Protein AF-A0A0S3U3G1-F1 (afdb_monomer_lite)

Radius of gyration: 19.6 Å; chains: 1; bounding box: 60×41×37 Å

Secondary structure (DSSP, 8-state):
-------PPPPP---------SSSHHHHHHHHHH----------------TT-EEEEEETTEEEEEEEEEEEGGGTEEEEEEEEEEEESS-TT-GGGEEEEE-TTS--EEEEGGGEEEPPHHHHHHHHHHHHHS-----TTHHHHHHHHHHHHHHH-HHHHS----

Sequence (166 aa):
MCIIAILSKPSKIDQPDGTVAGYRSQILELENALIKPSYKSMAADSQQFHSSQIVFLEHNAARLYAEVVQFVESRGLCWVRPIALVTSEGDWTDGDRLTLQDLQDGSDLMCPAVLFREALDMEVLPVLARLGAESKERNPLSHRHLHQFIQQIWQARPEVFENKAP

Structure (mmCIF, N/CA/C/O backbone):
data_AF-A0A0S3U3G1-F1
#
_entry.id   AF-A0A0S3U3G1-F1
#
loop_
_atom_site.group_PDB
_atom_site.id
_atom_site.type_symbol
_atom_site.label_atom_id
_atom_site.label_alt_id
_atom_site.label_comp_id
_atom_site.label_asym_id
_atom_site.label_entity_id
_atom_site.label_seq_id
_atom_site.pdbx_PDB_ins_code
_atom_site.Cartn_x
_atom_site.Cartn_y
_atom_site.Cartn_z
_atom_site.occupancy
_atom_site.B_iso_or_equiv
_atom_site.auth_seq_id
_atom_site.auth_comp_id
_atom_site.auth_asym_id
_atom_site.auth_atom_id
_atom_site.pdbx_PDB_model_num
ATOM 1 N N . MET A 1 1 ? 9.046 7.194 12.577 1.00 33.66 1 MET A N 1
ATOM 2 C CA . MET A 1 1 ? 8.069 8.287 12.786 1.00 33.66 1 MET A CA 1
ATOM 3 C C . MET A 1 1 ? 6.775 7.865 12.111 1.00 33.66 1 MET A C 1
ATOM 5 O O . MET A 1 1 ? 6.804 7.637 10.911 1.00 33.66 1 MET A O 1
ATOM 9 N N . CYS A 1 2 ? 5.683 7.688 12.858 1.00 28.02 2 CYS A N 1
ATOM 10 C CA . CYS A 1 2 ? 4.372 7.387 12.278 1.00 28.02 2 CYS A CA 1
ATOM 11 C C . CYS A 1 2 ? 3.758 8.690 11.762 1.00 28.02 2 CYS A C 1
ATOM 13 O O . CYS A 1 2 ? 3.578 9.623 12.546 1.00 28.02 2 CYS A O 1
ATOM 15 N N . ILE A 1 3 ? 3.421 8.766 10.474 1.00 36.62 3 ILE A N 1
ATOM 16 C CA . ILE A 1 3 ? 2.520 9.819 10.004 1.00 36.62 3 ILE A CA 1
ATOM 17 C C . ILE A 1 3 ? 1.116 9.317 10.322 1.00 36.62 3 ILE A C 1
ATOM 19 O O . ILE A 1 3 ? 0.538 8.518 9.590 1.00 36.62 3 ILE A O 1
ATOM 23 N N . ILE A 1 4 ? 0.561 9.770 11.444 1.00 35.56 4 ILE A N 1
ATOM 24 C CA . ILE A 1 4 ? -0.883 9.685 11.629 1.00 35.56 4 ILE A CA 1
ATOM 25 C C . ILE A 1 4 ? -1.465 10.693 10.638 1.00 35.56 4 ILE A C 1
ATOM 27 O O . ILE A 1 4 ? -1.336 11.900 10.839 1.00 35.56 4 ILE A O 1
ATOM 31 N N . ALA A 1 5 ? -2.064 10.223 9.546 1.00 36.75 5 ALA A N 1
ATOM 32 C CA . ALA A 1 5 ? -2.851 11.075 8.665 1.00 36.75 5 ALA A CA 1
ATOM 33 C C . ALA A 1 5 ? -4.150 11.474 9.392 1.00 36.75 5 ALA A C 1
ATOM 35 O O . ALA A 1 5 ? -5.230 10.974 9.098 1.00 36.75 5 ALA A O 1
ATOM 36 N N . ILE A 1 6 ? -4.041 12.343 10.400 1.00 35.69 6 ILE A N 1
ATOM 37 C CA . ILE A 1 6 ? -5.183 13.052 10.974 1.00 35.69 6 ILE A CA 1
ATOM 38 C C . ILE A 1 6 ? -5.407 14.255 10.066 1.00 35.69 6 ILE A C 1
ATOM 40 O O . ILE A 1 6 ? -4.715 15.262 10.194 1.00 35.69 6 ILE A O 1
ATOM 44 N N . LEU A 1 7 ? -6.336 14.152 9.119 1.00 37.72 7 LEU A N 1
ATOM 45 C CA . LEU A 1 7 ? -6.749 15.298 8.314 1.00 37.72 7 LEU A CA 1
ATOM 46 C C . LEU A 1 7 ? -8.228 15.583 8.566 1.00 37.72 7 LEU A C 1
ATOM 48 O O . LEU A 1 7 ? -9.107 14.774 8.275 1.00 37.72 7 LEU A O 1
ATOM 52 N N . SER A 1 8 ? -8.455 16.741 9.189 1.00 30.69 8 SER A N 1
ATOM 53 C CA . SER A 1 8 ? -9.755 17.335 9.496 1.00 30.69 8 SER A CA 1
ATOM 54 C C . SER A 1 8 ? -10.631 17.496 8.254 1.00 30.69 8 SER A C 1
ATOM 56 O O . SER A 1 8 ? -10.169 17.937 7.204 1.00 30.69 8 SER A O 1
ATOM 58 N N . LYS A 1 9 ? -11.929 17.220 8.428 1.00 32.00 9 LYS A N 1
ATOM 59 C CA . LYS A 1 9 ? -13.003 17.512 7.467 1.00 32.00 9 LYS A CA 1
ATOM 60 C C . LYS A 1 9 ? -13.015 18.999 7.064 1.00 32.00 9 LYS A C 1
ATOM 62 O O . LYS A 1 9 ? -12.933 19.845 7.956 1.00 32.00 9 LYS A O 1
ATOM 67 N N . PRO A 1 10 ? -13.227 19.349 5.784 1.00 31.05 10 PRO A N 1
ATOM 68 C CA . PRO A 1 10 ? -13.679 20.683 5.407 1.00 31.05 10 PRO A CA 1
ATOM 69 C C . PRO A 1 10 ? -15.203 20.839 5.584 1.00 31.05 10 PRO A C 1
ATOM 71 O O . PRO A 1 10 ? -15.988 19.933 5.302 1.00 31.05 10 PRO A O 1
ATOM 74 N N . SER A 1 11 ? -15.597 22.007 6.092 1.00 30.53 11 SER A N 1
ATOM 75 C CA . SER A 1 11 ? -16.959 22.420 6.451 1.00 30.53 11 SER A CA 1
ATOM 76 C C . SER A 1 11 ? -17.852 22.733 5.239 1.00 30.53 11 SER A C 1
ATOM 78 O O . SER A 1 11 ? -17.382 23.241 4.225 1.00 30.53 11 SER A O 1
ATOM 80 N N . LYS A 1 12 ? -19.159 22.461 5.389 1.00 33.72 12 LYS A N 1
ATOM 81 C CA . LYS A 1 12 ? -20.265 22.728 4.442 1.00 33.72 12 LYS A CA 1
ATOM 82 C C . LYS A 1 12 ? -20.341 24.183 3.956 1.00 33.72 12 LYS A C 1
ATOM 84 O O . LYS A 1 12 ? -20.223 25.093 4.773 1.00 33.72 12 LYS A O 1
ATOM 89 N N . ILE A 1 13 ? -20.723 24.364 2.686 1.00 32.47 13 ILE A N 1
ATOM 90 C CA . ILE A 1 13 ? -21.393 25.566 2.157 1.00 32.47 13 ILE A CA 1
ATOM 91 C C . ILE A 1 13 ? -22.590 25.134 1.280 1.00 32.47 13 ILE A C 1
ATOM 93 O O . ILE A 1 13 ? -22.592 24.048 0.705 1.00 32.47 13 ILE A O 1
ATOM 97 N N . ASP A 1 14 ? -23.607 25.989 1.315 1.00 33.84 14 ASP A N 1
ATOM 98 C CA . ASP A 1 14 ? -25.040 25.889 1.010 1.00 33.84 14 ASP A CA 1
ATOM 99 C C . ASP A 1 14 ? -25.469 25.572 -0.443 1.00 33.84 14 ASP A C 1
ATOM 101 O O . ASP A 1 14 ? -24.718 25.795 -1.392 1.00 33.84 14 ASP A O 1
ATOM 105 N N . GLN A 1 15 ? -26.722 25.108 -0.602 1.00 36.72 15 GLN A N 1
ATOM 106 C CA . GLN A 1 15 ? -27.455 25.007 -1.887 1.00 36.72 15 GLN A CA 1
ATOM 107 C C . GLN A 1 15 ? -27.950 26.399 -2.368 1.00 36.72 15 GLN A C 1
ATOM 109 O O . GLN A 1 15 ? -27.889 27.348 -1.583 1.00 36.72 15 GLN A O 1
ATOM 114 N N . PRO A 1 16 ? -28.469 26.563 -3.614 1.00 43.94 16 PRO A N 1
ATOM 115 C CA . PRO A 1 16 ? -29.902 26.293 -3.858 1.00 43.94 16 PRO A CA 1
ATOM 116 C C . PRO A 1 16 ? -30.316 25.818 -5.283 1.00 43.94 16 PRO A C 1
ATOM 118 O O . PRO A 1 16 ? -29.670 26.116 -6.282 1.00 43.94 16 PRO A O 1
ATOM 121 N N . ASP A 1 17 ? -31.454 25.108 -5.289 1.00 30.80 17 ASP A N 1
ATOM 122 C CA . ASP A 1 17 ? -32.617 25.085 -6.210 1.00 30.80 17 ASP A CA 1
ATOM 123 C C . ASP A 1 17 ? -32.519 24.869 -7.738 1.00 30.80 17 ASP A C 1
ATOM 125 O O . ASP A 1 17 ? -31.758 25.514 -8.453 1.00 30.80 17 ASP A O 1
ATOM 129 N N . GLY A 1 18 ? -33.445 24.046 -8.266 1.00 31.75 18 GLY A N 1
ATOM 130 C CA . GLY A 1 18 ? -33.749 24.003 -9.706 1.00 31.75 18 GLY A CA 1
ATOM 131 C C . GLY A 1 18 ? -34.410 22.725 -10.246 1.00 31.75 18 GLY A C 1
ATOM 132 O O . GLY A 1 18 ? -33.756 21.865 -10.825 1.00 31.75 18 GLY A O 1
ATOM 133 N N . THR A 1 19 ? -35.730 22.643 -10.106 1.00 39.62 19 THR A N 1
ATOM 134 C CA . THR A 1 19 ? -36.704 21.720 -10.721 1.00 39.62 19 THR A CA 1
ATOM 135 C C . THR A 1 19 ? -36.443 21.308 -12.183 1.00 39.62 19 THR A C 1
ATOM 137 O O . THR A 1 19 ? -36.558 22.149 -13.067 1.00 39.62 19 THR A O 1
ATOM 140 N N . VAL A 1 20 ? -36.295 19.998 -12.459 1.00 38.53 20 VAL A N 1
ATOM 141 C CA . VAL A 1 20 ? -36.850 19.322 -13.662 1.00 38.53 20 VAL A CA 1
ATOM 142 C C . VAL A 1 20 ? -37.213 17.868 -13.308 1.00 38.53 20 VAL A C 1
ATOM 144 O O . VAL A 1 20 ? -36.422 16.937 -13.466 1.00 38.53 20 VAL A O 1
ATOM 147 N N . ALA A 1 21 ? -38.428 17.677 -12.795 1.00 45.78 21 ALA A N 1
ATOM 148 C CA . ALA A 1 21 ? -39.051 16.376 -12.562 1.00 45.78 21 ALA A CA 1
ATOM 149 C C . ALA A 1 21 ? -39.881 15.967 -13.791 1.00 45.78 21 ALA A C 1
ATOM 151 O O . ALA A 1 21 ? -40.587 16.798 -14.358 1.00 45.78 21 ALA A O 1
ATOM 152 N N . GLY A 1 22 ? -39.831 14.693 -14.190 1.00 47.84 22 GLY A N 1
ATOM 153 C CA . GLY A 1 22 ? -40.854 14.150 -15.091 1.00 47.84 22 GLY A CA 1
ATOM 154 C C . GLY A 1 22 ? -40.488 12.865 -15.822 1.00 47.84 22 GLY A C 1
ATOM 155 O O . GLY A 1 22 ? -41.268 11.926 -15.798 1.00 47.84 22 GLY A O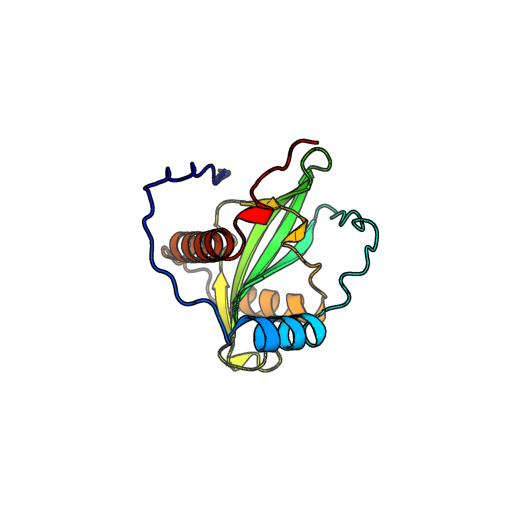 1
ATOM 156 N N . TYR A 1 23 ? -39.298 12.778 -16.423 1.00 38.53 23 TYR A N 1
ATOM 157 C CA . TYR A 1 23 ? -38.960 11.643 -17.306 1.00 38.53 23 TYR A C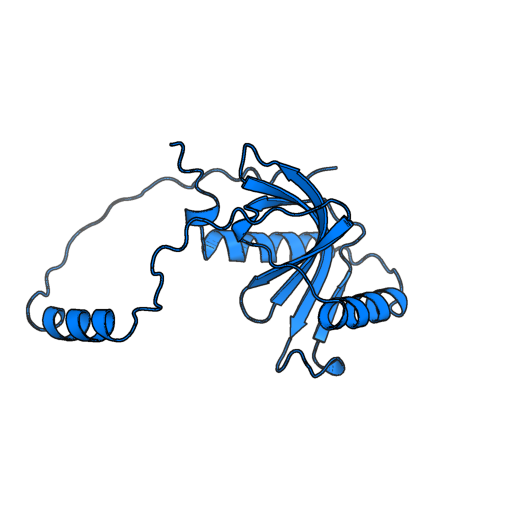A 1
ATOM 158 C C . TYR A 1 23 ? -37.652 10.918 -16.956 1.00 38.53 23 TYR A C 1
ATOM 160 O O . TYR A 1 23 ? -37.361 9.864 -17.512 1.00 38.53 23 TYR A O 1
ATOM 168 N N . ARG A 1 24 ? -36.884 11.429 -15.985 1.00 42.94 24 ARG A N 1
ATOM 169 C CA . ARG A 1 24 ? -35.675 10.760 -15.467 1.00 42.94 24 ARG A CA 1
ATOM 170 C C . ARG A 1 24 ? -35.970 9.654 -14.452 1.00 42.94 24 ARG A C 1
ATOM 172 O O . ARG A 1 24 ? -35.156 8.750 -14.308 1.00 42.94 24 ARG A O 1
ATOM 179 N N . SER A 1 25 ? -37.122 9.696 -13.785 1.00 44.62 25 SER A N 1
ATOM 180 C CA . SER A 1 25 ? -37.436 8.773 -12.688 1.00 44.62 25 SER A CA 1
ATOM 181 C C . SER A 1 25 ? -37.612 7.323 -13.152 1.00 44.62 25 SER A C 1
ATOM 183 O O . SER A 1 25 ? -37.172 6.415 -12.460 1.00 44.62 25 SER A O 1
ATOM 185 N N . GLN A 1 26 ? -38.154 7.098 -14.355 1.00 37.72 26 GLN A N 1
ATOM 186 C CA . GLN A 1 26 ? -38.363 5.742 -14.883 1.00 37.72 26 GLN A CA 1
ATOM 187 C C . GLN A 1 26 ? -37.069 5.088 -15.409 1.00 37.72 26 GLN A C 1
ATOM 189 O O . GLN A 1 26 ? -36.939 3.867 -15.375 1.00 37.72 26 GLN A O 1
ATOM 194 N N . ILE A 1 27 ? -36.101 5.887 -15.880 1.00 43.69 27 ILE A N 1
ATOM 195 C CA . ILE A 1 27 ? -34.802 5.387 -16.367 1.00 43.69 27 ILE A CA 1
ATOM 196 C C . ILE A 1 27 ? -33.867 5.088 -15.184 1.00 43.69 27 ILE A C 1
ATOM 198 O O . ILE A 1 27 ? -33.226 4.042 -15.166 1.00 43.69 27 ILE A O 1
ATOM 202 N N . LEU A 1 28 ? -33.887 5.921 -14.134 1.00 45.00 28 LEU A N 1
ATOM 203 C CA . LEU A 1 28 ? -33.129 5.678 -12.900 1.00 45.00 28 LEU A CA 1
ATOM 204 C C . LEU A 1 28 ? -33.613 4.453 -12.108 1.00 45.00 28 LEU A C 1
ATOM 206 O O . LEU A 1 28 ? -32.808 3.827 -11.426 1.00 45.00 28 LEU A O 1
ATOM 210 N N . GLU A 1 29 ? -34.893 4.079 -12.180 1.00 48.12 29 GLU A N 1
ATOM 211 C CA . GLU A 1 29 ? -35.384 2.845 -11.541 1.00 48.12 29 GLU A CA 1
ATOM 212 C C . GLU A 1 29 ? -34.911 1.576 -12.263 1.00 48.12 29 GLU A C 1
ATOM 214 O O . GLU A 1 29 ? -34.590 0.584 -11.606 1.00 48.12 29 GLU A O 1
ATOM 219 N N . LEU A 1 30 ? -34.806 1.607 -13.595 1.00 41.84 30 LEU A N 1
ATOM 220 C CA . LEU A 1 30 ? -34.334 0.467 -14.388 1.00 41.84 30 LEU A CA 1
ATOM 221 C C . LEU A 1 30 ? -32.802 0.334 -14.363 1.00 41.84 30 LEU A C 1
ATOM 223 O O . LEU A 1 30 ? -32.293 -0.782 -14.254 1.00 41.84 30 LEU A O 1
ATOM 227 N N . GLU A 1 31 ? -32.061 1.445 -14.360 1.00 44.56 31 GLU A N 1
ATOM 228 C CA . GLU A 1 31 ? -30.597 1.437 -14.198 1.00 44.56 31 GLU A CA 1
ATOM 229 C C . GLU A 1 31 ? -30.174 1.023 -12.774 1.00 44.56 31 GLU A C 1
ATOM 231 O O . GLU A 1 31 ? -29.234 0.241 -12.617 1.00 44.56 31 GLU A O 1
ATOM 236 N N . ASN A 1 32 ? -30.929 1.409 -11.734 1.00 44.41 32 ASN A N 1
ATOM 237 C CA . ASN A 1 32 ? -30.710 0.920 -10.361 1.00 44.41 32 ASN A CA 1
ATOM 238 C C . ASN A 1 32 ? -31.104 -0.555 -10.156 1.00 44.41 32 ASN A C 1
ATOM 240 O O . ASN A 1 32 ? -30.664 -1.187 -9.192 1.00 44.41 32 ASN A O 1
ATOM 244 N N . ALA A 1 33 ? -31.946 -1.124 -11.023 1.00 41.50 33 ALA A N 1
ATOM 245 C CA . ALA A 1 33 ? -32.306 -2.539 -10.962 1.00 41.50 33 ALA A CA 1
ATOM 246 C C . ALA A 1 33 ? -31.271 -3.446 -11.653 1.00 41.50 33 ALA A C 1
ATOM 248 O O . ALA A 1 33 ? -31.124 -4.600 -11.250 1.00 41.50 33 ALA A O 1
ATOM 249 N N . LEU A 1 34 ? -30.542 -2.929 -12.649 1.00 44.09 34 LEU A N 1
ATOM 250 C CA . LEU A 1 34 ? -29.586 -3.692 -13.464 1.00 44.09 34 LEU A CA 1
ATOM 251 C C . LEU A 1 34 ? -28.119 -3.516 -13.044 1.00 44.09 34 LEU A C 1
ATOM 253 O O . LEU A 1 34 ? -27.279 -4.319 -13.442 1.00 44.09 34 LEU A O 1
ATOM 257 N N . ILE A 1 35 ? -27.818 -2.555 -12.165 1.00 42.38 35 ILE A N 1
ATOM 258 C CA . ILE A 1 35 ? -26.548 -2.475 -11.429 1.00 42.38 35 ILE A CA 1
ATOM 259 C C . ILE A 1 35 ? -26.837 -2.674 -9.939 1.00 42.38 35 ILE A C 1
ATOM 261 O O . ILE A 1 35 ? -26.667 -1.790 -9.105 1.00 42.38 35 ILE A O 1
ATOM 265 N N . LYS A 1 36 ? -27.288 -3.877 -9.587 1.00 32.94 36 LYS A N 1
ATOM 266 C CA . LYS A 1 36 ? -27.094 -4.399 -8.235 1.00 32.94 36 LYS A CA 1
ATOM 267 C C . LYS A 1 36 ? -25.920 -5.362 -8.309 1.00 32.94 36 LYS A C 1
ATOM 269 O O . LYS A 1 36 ? -26.132 -6.529 -8.643 1.00 32.94 36 LYS A O 1
ATOM 274 N N . PRO A 1 37 ? -24.685 -4.944 -7.976 1.00 32.28 37 PRO A N 1
ATOM 275 C CA . PRO A 1 37 ? -23.763 -5.920 -7.440 1.00 32.28 37 PRO A CA 1
ATOM 276 C C . PRO A 1 37 ? -24.500 -6.503 -6.242 1.00 32.28 37 PRO A C 1
ATOM 278 O O . PRO A 1 37 ? -25.065 -5.772 -5.423 1.00 32.28 37 PRO A O 1
ATOM 281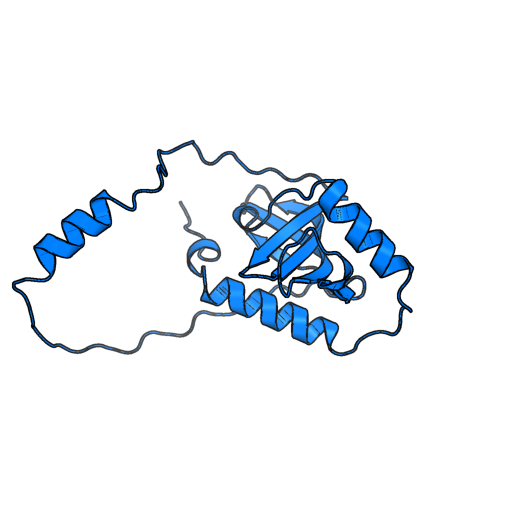 N N . SER A 1 38 ? -24.599 -7.822 -6.214 1.00 35.62 38 SER A N 1
ATOM 282 C CA . SER A 1 38 ? -25.172 -8.569 -5.111 1.00 35.62 38 SER A CA 1
ATOM 283 C C . SER A 1 38 ? -24.305 -8.355 -3.864 1.00 35.62 38 SER A C 1
ATOM 285 O O . SER A 1 38 ? -23.645 -9.274 -3.399 1.00 35.62 38 SER A O 1
ATOM 287 N N . TYR A 1 39 ? -24.340 -7.158 -3.273 1.00 42.41 39 TYR A N 1
ATOM 288 C CA . TYR A 1 39 ? -23.992 -6.904 -1.880 1.00 42.41 39 TYR A CA 1
ATOM 289 C C . TYR A 1 39 ? -25.159 -7.395 -1.028 1.00 42.41 39 TYR A C 1
ATOM 291 O O . TYR A 1 39 ? -25.793 -6.674 -0.259 1.00 42.41 39 TYR A O 1
ATOM 299 N N . LYS A 1 40 ? -25.493 -8.669 -1.228 1.00 37.59 40 LYS A N 1
ATOM 300 C CA . LYS A 1 40 ? -26.209 -9.437 -0.238 1.00 37.59 40 LYS A CA 1
ATOM 301 C C . LYS A 1 40 ? -25.262 -9.469 0.947 1.00 37.59 40 LYS A C 1
ATOM 303 O O . LYS A 1 40 ? -24.155 -9.974 0.808 1.00 37.59 40 LYS A O 1
ATOM 308 N N . SER A 1 41 ? -25.703 -8.858 2.042 1.00 45.38 41 SER A N 1
ATOM 309 C CA . SER A 1 41 ? -25.196 -9.037 3.397 1.00 45.38 41 SER A CA 1
ATOM 310 C C . SER A 1 41 ? -24.587 -10.431 3.564 1.00 45.38 41 SER A C 1
ATOM 312 O O . SER A 1 41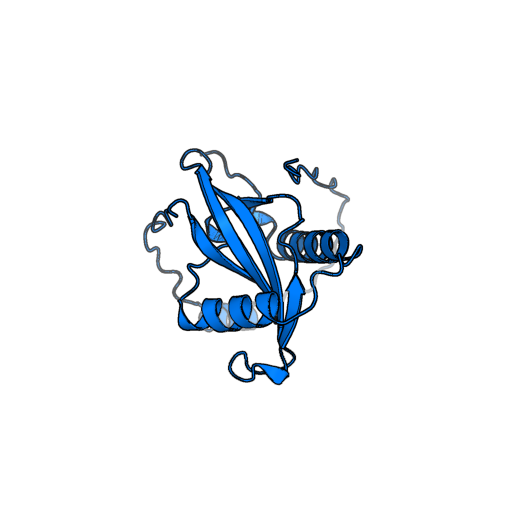 ? -25.275 -11.417 3.814 1.00 45.38 41 SER A O 1
ATOM 314 N N . MET A 1 42 ? -23.284 -10.506 3.352 1.00 35.50 42 MET A N 1
ATOM 315 C CA . MET A 1 42 ? -22.433 -11.386 4.113 1.00 35.50 42 MET A CA 1
ATOM 316 C C . MET A 1 42 ? -22.129 -10.536 5.338 1.00 35.50 42 MET A C 1
ATOM 318 O O . MET A 1 42 ? -21.925 -9.322 5.217 1.00 35.50 42 MET A O 1
ATOM 322 N N . ALA A 1 43 ? -22.226 -11.125 6.526 1.00 35.88 43 ALA A N 1
ATOM 323 C CA . ALA A 1 43 ? -21.653 -10.520 7.718 1.00 35.88 43 ALA A CA 1
ATOM 324 C C . ALA A 1 43 ? -20.301 -9.909 7.335 1.00 35.88 43 ALA A C 1
ATOM 326 O O . ALA A 1 43 ? -19.633 -10.470 6.468 1.00 35.88 43 ALA A O 1
ATOM 327 N N . ALA A 1 44 ? -19.946 -8.748 7.888 1.00 44.12 44 ALA A N 1
ATOM 328 C CA . ALA A 1 44 ? -18.597 -8.232 7.738 1.00 44.12 44 ALA A CA 1
ATOM 329 C C . ALA A 1 44 ? -17.657 -9.378 8.121 1.00 44.12 44 ALA A C 1
ATOM 331 O O . ALA A 1 44 ? -17.516 -9.667 9.308 1.00 44.12 44 ALA A O 1
ATOM 332 N N . ASP A 1 45 ? -17.123 -10.090 7.123 1.00 44.94 45 ASP A N 1
ATOM 333 C CA . ASP A 1 45 ? -16.048 -11.033 7.330 1.00 44.94 45 ASP A CA 1
ATOM 334 C C . ASP A 1 45 ? -15.003 -10.134 7.947 1.00 44.94 45 ASP A C 1
ATOM 336 O O . ASP A 1 45 ? -14.562 -9.154 7.339 1.00 44.94 45 ASP A O 1
ATOM 340 N N . SER A 1 46 ? -14.780 -10.334 9.241 1.00 59.72 46 SER A N 1
ATOM 341 C CA . SER A 1 46 ? -13.845 -9.537 9.998 1.00 59.72 46 SER A CA 1
ATOM 342 C C . SER A 1 46 ? -12.494 -9.854 9.387 1.00 59.72 46 SER A C 1
ATOM 344 O O . SER A 1 46 ? -11.880 -10.857 9.738 1.00 59.72 46 SER A O 1
ATOM 346 N N . GLN A 1 47 ? -12.109 -9.052 8.394 1.00 70.38 47 GLN A N 1
ATOM 347 C CA . GLN A 1 47 ? -10.849 -9.123 7.683 1.00 70.38 47 GLN A CA 1
ATOM 348 C C . GLN A 1 47 ? -9.775 -8.858 8.735 1.00 70.38 47 GLN A C 1
ATOM 350 O O . GLN A 1 47 ? -9.509 -7.715 9.107 1.00 70.38 47 GLN A O 1
ATOM 355 N N . GLN A 1 48 ? -9.254 -9.943 9.295 1.00 87.25 48 GLN A N 1
ATOM 356 C CA . GLN A 1 48 ? -8.205 -9.929 10.297 1.00 87.25 48 GLN A CA 1
ATOM 357 C C . GLN A 1 48 ? -6.886 -10.157 9.579 1.00 87.25 48 GLN A C 1
ATOM 359 O O . GLN A 1 48 ? -6.736 -11.116 8.824 1.00 87.25 48 GLN A O 1
ATOM 364 N N . PHE A 1 49 ? -5.941 -9.258 9.818 1.00 92.31 49 PHE A N 1
ATOM 365 C CA . PHE A 1 49 ? -4.601 -9.359 9.269 1.00 92.31 49 PHE A CA 1
ATOM 366 C C . PHE A 1 49 ? -3.612 -9.738 10.362 1.00 92.31 49 PHE A C 1
ATOM 368 O O . PHE A 1 49 ? -3.725 -9.291 11.506 1.00 92.31 49 PHE A O 1
ATOM 375 N N . HIS A 1 50 ? -2.616 -10.533 9.990 1.00 93.56 50 HIS A N 1
ATOM 376 C CA . HIS A 1 50 ? -1.539 -10.937 10.885 1.00 93.56 50 HIS A CA 1
ATOM 377 C C . HIS A 1 50 ? -0.316 -10.041 10.686 1.00 93.56 50 HIS A C 1
ATOM 379 O O . HIS A 1 50 ? -0.116 -9.468 9.617 1.00 93.56 50 HIS A O 1
ATOM 385 N N . SER A 1 51 ? 0.515 -9.913 11.720 1.00 94.62 51 SER A N 1
ATOM 386 C CA . SER A 1 51 ? 1.789 -9.195 11.598 1.00 94.62 51 SER A CA 1
ATOM 387 C C . SER A 1 51 ? 2.695 -9.873 10.560 1.00 94.62 51 SER A C 1
ATOM 389 O O . SER A 1 51 ? 2.645 -11.093 10.395 1.00 94.62 51 SER A O 1
ATOM 391 N N . SER A 1 52 ? 3.489 -9.077 9.847 1.00 94.69 52 SER A N 1
ATOM 392 C CA . SER A 1 52 ? 4.358 -9.473 8.730 1.00 94.69 52 SER A CA 1
ATOM 393 C C . SER A 1 52 ? 3.658 -10.046 7.495 1.00 94.69 52 SER A C 1
ATOM 395 O O . SER A 1 52 ? 4.321 -10.433 6.534 1.00 94.69 52 SER A O 1
ATOM 397 N N . GLN A 1 53 ? 2.324 -10.049 7.466 1.00 95.31 53 GLN A N 1
ATOM 398 C CA . GLN A 1 53 ? 1.570 -10.330 6.250 1.00 95.31 53 GLN A CA 1
ATOM 399 C C . GLN A 1 53 ? 1.750 -9.180 5.253 1.00 95.31 53 GLN A C 1
ATOM 401 O O . GLN A 1 53 ? 1.674 -8.011 5.635 1.00 95.31 53 GLN A O 1
ATOM 406 N N . ILE A 1 54 ? 1.958 -9.494 3.974 1.00 97.00 54 ILE A N 1
ATOM 407 C CA . ILE A 1 54 ? 1.999 -8.475 2.923 1.00 97.00 54 ILE A CA 1
ATOM 408 C C . ILE A 1 54 ? 0.591 -8.293 2.364 1.00 97.00 54 ILE A C 1
ATOM 410 O O . ILE A 1 54 ? -0.105 -9.244 2.011 1.00 97.00 54 ILE A O 1
ATOM 414 N N . VAL A 1 55 ? 0.172 -7.039 2.308 1.00 97.31 55 VAL A N 1
ATOM 415 C CA . VAL A 1 55 ? -1.128 -6.611 1.807 1.00 97.31 55 VAL A CA 1
ATOM 416 C C . VAL A 1 55 ? -0.936 -5.564 0.726 1.00 97.31 55 VAL A C 1
ATOM 418 O O . VAL A 1 55 ? 0.128 -4.948 0.615 1.00 97.31 55 VAL A O 1
ATOM 421 N N . PHE A 1 56 ? -1.981 -5.318 -0.054 1.00 97.12 56 PHE A N 1
ATOM 422 C CA . PHE A 1 56 ? -2.013 -4.172 -0.943 1.00 97.12 56 PHE A CA 1
ATOM 423 C C . PHE A 1 56 ? -3.315 -3.386 -0.848 1.00 97.12 56 PHE A C 1
ATOM 425 O O . PHE A 1 56 ? -4.388 -3.924 -0.569 1.00 97.12 56 PHE A O 1
ATOM 432 N N . LEU A 1 57 ? -3.199 -2.086 -1.102 1.00 95.62 57 L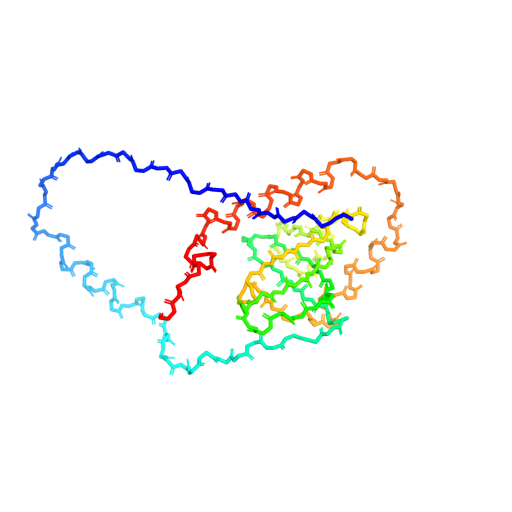EU A N 1
ATOM 433 C CA . LEU A 1 57 ? -4.318 -1.180 -1.319 1.00 95.62 57 LEU A CA 1
ATOM 434 C C . LEU A 1 57 ? -4.337 -0.796 -2.798 1.00 95.62 57 LEU A C 1
ATOM 436 O O . LEU A 1 57 ? -3.344 -0.299 -3.326 1.00 95.62 57 LEU A O 1
ATOM 440 N N . GLU A 1 58 ? -5.466 -1.020 -3.464 1.00 94.94 58 GLU A N 1
ATOM 441 C CA . GLU A 1 58 ? -5.651 -0.722 -4.885 1.00 94.94 58 GLU A CA 1
ATOM 442 C C . GLU A 1 58 ? -6.553 0.499 -5.109 1.00 94.94 58 GLU A C 1
ATOM 444 O O . GLU A 1 58 ? -7.657 0.603 -4.556 1.00 94.94 58 GLU A O 1
ATOM 449 N N . HIS A 1 59 ? -6.096 1.405 -5.972 1.00 94.06 59 HIS A N 1
ATOM 450 C CA . HIS A 1 59 ? -6.888 2.515 -6.487 1.00 94.06 59 HIS A CA 1
ATOM 451 C C . HIS A 1 59 ? -6.519 2.790 -7.949 1.00 94.06 59 HIS A C 1
ATOM 453 O O . HIS A 1 59 ? -5.372 3.103 -8.262 1.00 94.06 59 HIS A O 1
ATOM 459 N N . ASN A 1 60 ? -7.503 2.698 -8.849 1.00 91.38 60 ASN A N 1
ATOM 460 C CA . ASN A 1 60 ? -7.304 2.768 -10.302 1.00 91.38 60 ASN A CA 1
ATOM 461 C C . ASN A 1 60 ? -6.248 1.745 -10.767 1.00 91.38 60 ASN A C 1
ATOM 463 O O . ASN A 1 60 ? -6.310 0.582 -10.383 1.00 91.38 60 ASN A O 1
ATOM 467 N N . ALA A 1 61 ? -5.276 2.168 -11.576 1.00 91.81 61 ALA A N 1
ATOM 468 C CA . ALA A 1 61 ? -4.176 1.331 -12.050 1.00 91.81 61 ALA A CA 1
ATOM 469 C C . ALA A 1 61 ? -2.957 1.342 -11.105 1.00 91.81 61 ALA A C 1
ATOM 471 O O . ALA A 1 61 ? -1.830 1.128 -11.546 1.00 91.81 61 ALA A O 1
ATOM 472 N N . ALA A 1 62 ? -3.161 1.628 -9.815 1.00 94.69 62 ALA A N 1
ATOM 473 C CA . ALA A 1 62 ? -2.096 1.733 -8.826 1.00 94.69 62 ALA A CA 1
ATOM 474 C C . ALA A 1 62 ? -2.341 0.821 -7.615 1.00 94.69 62 ALA A C 1
ATOM 476 O O . ALA A 1 62 ? -3.465 0.712 -7.114 1.00 94.69 62 ALA A O 1
ATOM 477 N N . ARG A 1 63 ? -1.268 0.192 -7.129 1.00 96.00 63 ARG A N 1
ATOM 478 C CA . ARG A 1 63 ? -1.248 -0.689 -5.958 1.00 96.00 63 ARG A CA 1
ATOM 479 C C . ARG A 1 63 ? -0.149 -0.261 -4.998 1.00 96.00 63 ARG A C 1
ATOM 481 O O . ARG A 1 63 ? 1.021 -0.206 -5.368 1.00 96.00 63 ARG A O 1
ATOM 488 N N . LEU A 1 64 ? -0.531 0.018 -3.758 1.00 96.56 64 LEU A N 1
ATOM 489 C CA . LEU A 1 64 ? 0.394 0.226 -2.651 1.00 96.56 64 LEU A CA 1
ATOM 490 C C . LEU A 1 64 ? 0.571 -1.093 -1.909 1.00 96.56 64 LEU A C 1
ATOM 492 O O . LEU A 1 64 ? -0.340 -1.504 -1.196 1.00 96.56 64 LEU A O 1
ATOM 496 N N . TYR A 1 65 ? 1.733 -1.720 -2.059 1.00 96.75 65 TYR A N 1
ATOM 497 C CA . TYR A 1 65 ? 2.124 -2.894 -1.287 1.00 96.75 65 TYR A CA 1
ATOM 498 C C . TYR A 1 65 ? 2.699 -2.460 0.057 1.00 96.75 65 TYR A C 1
ATOM 500 O O . TYR A 1 65 ? 3.485 -1.509 0.128 1.00 96.75 65 TYR A O 1
ATOM 508 N N . ALA A 1 66 ? 2.314 -3.155 1.121 1.00 96.94 66 ALA A N 1
ATOM 509 C CA . ALA A 1 66 ? 2.739 -2.843 2.473 1.00 96.94 66 ALA A CA 1
ATOM 510 C C . ALA A 1 66 ? 2.806 -4.100 3.348 1.00 96.94 66 ALA A C 1
ATOM 512 O O . ALA A 1 66 ? 2.024 -5.033 3.179 1.00 96.94 66 ALA A O 1
ATOM 513 N N . GLU A 1 67 ? 3.723 -4.104 4.307 1.00 97.00 67 GLU A N 1
ATOM 514 C CA . GLU A 1 67 ? 3.771 -5.102 5.374 1.00 97.00 67 GLU A CA 1
ATOM 515 C C . GLU A 1 67 ? 2.822 -4.681 6.498 1.00 97.00 67 GLU A C 1
ATOM 517 O O . GLU A 1 67 ? 2.831 -3.528 6.932 1.00 97.00 67 GLU A O 1
ATOM 522 N N . VAL A 1 68 ? 2.023 -5.603 7.019 1.00 97.06 68 VAL A N 1
ATOM 523 C CA . VAL A 1 68 ? 1.227 -5.369 8.222 1.00 97.06 68 VAL A CA 1
ATOM 524 C C . VAL A 1 68 ? 2.155 -5.365 9.431 1.00 97.06 68 VAL A C 1
ATOM 526 O O . VAL A 1 68 ? 2.697 -6.392 9.826 1.00 97.06 68 VAL A O 1
ATOM 529 N N . VAL A 1 69 ? 2.301 -4.207 10.069 1.00 96.44 69 VAL A N 1
ATOM 530 C CA . VAL A 1 69 ? 2.993 -4.100 11.358 1.00 96.44 69 VAL A CA 1
ATOM 531 C C . VAL A 1 69 ? 2.080 -4.646 12.452 1.00 96.44 69 VAL A C 1
ATOM 533 O O . VAL A 1 69 ? 2.480 -5.508 13.234 1.00 96.44 69 VAL A O 1
ATOM 536 N N . GLN A 1 70 ? 0.830 -4.172 12.486 1.00 95.25 70 GLN A N 1
ATOM 537 C CA . GLN A 1 70 ? -0.147 -4.562 13.498 1.00 95.25 70 GLN A CA 1
ATOM 538 C C . GLN A 1 70 ? -1.585 -4.331 13.022 1.00 95.25 70 GLN A C 1
ATOM 540 O O . GLN A 1 70 ? -1.907 -3.274 12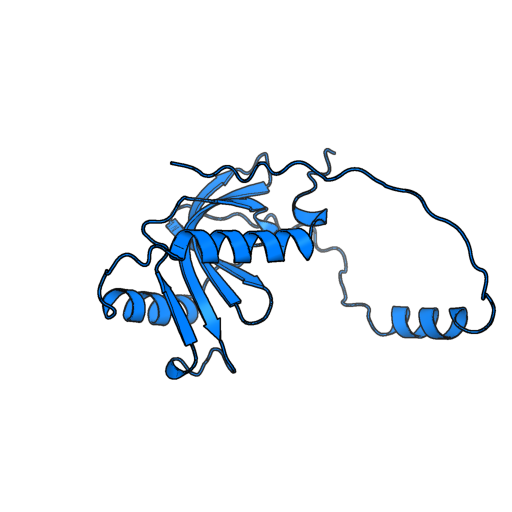.481 1.00 95.25 70 GLN A O 1
ATOM 545 N N . PHE A 1 71 ? -2.480 -5.274 13.316 1.00 94.56 71 PHE A N 1
ATOM 546 C CA . PHE A 1 71 ? -3.921 -5.053 13.222 1.00 94.56 71 PHE A CA 1
ATOM 547 C C . PHE A 1 71 ? -4.488 -4.562 14.564 1.00 94.56 71 PHE A C 1
ATOM 549 O O . PHE A 1 71 ? -4.220 -5.133 15.621 1.00 94.56 71 PHE A O 1
ATOM 556 N N . VAL A 1 72 ? -5.256 -3.472 14.529 1.00 91.94 72 VAL A N 1
ATOM 557 C CA . VAL A 1 72 ? -5.912 -2.856 15.688 1.00 91.94 72 VAL A CA 1
ATOM 558 C C . VAL A 1 72 ? -7.401 -3.187 15.628 1.00 91.94 72 VAL A C 1
ATOM 560 O O . VAL A 1 72 ? -8.217 -2.390 15.155 1.00 91.94 72 VAL A O 1
ATOM 563 N N . GLU A 1 73 ? -7.747 -4.374 16.127 1.00 88.69 73 GLU A N 1
ATOM 564 C CA . GLU A 1 73 ? -9.102 -4.949 16.085 1.00 88.69 73 GLU A CA 1
ATOM 565 C C . GLU A 1 73 ? -10.179 -3.987 16.593 1.00 88.69 73 GLU A C 1
ATOM 567 O O . GLU A 1 73 ? -11.192 -3.779 15.931 1.00 88.69 73 GLU A O 1
ATOM 572 N N . SER A 1 74 ? -9.924 -3.322 17.725 1.00 87.69 74 SER A N 1
ATOM 573 C CA . SER A 1 74 ? -10.880 -2.410 18.372 1.00 87.69 74 SER A CA 1
ATOM 574 C C . SER A 1 74 ? -11.286 -1.204 17.520 1.00 87.69 74 SER A C 1
ATOM 576 O O . SER A 1 74 ? -12.249 -0.518 17.855 1.00 87.69 74 SER A O 1
ATOM 578 N N . ARG A 1 75 ? -10.546 -0.919 16.441 1.00 86.69 75 ARG A N 1
ATOM 579 C CA . ARG A 1 75 ? -10.803 0.198 15.523 1.00 86.69 75 ARG A CA 1
ATOM 580 C C . ARG A 1 75 ? -10.977 -0.242 14.071 1.00 86.69 75 ARG A C 1
ATOM 582 O O . ARG A 1 75 ? -11.202 0.615 13.224 1.00 86.69 75 ARG A O 1
ATOM 589 N N . GLY A 1 76 ? -10.816 -1.532 13.768 1.00 89.81 76 GLY A N 1
ATOM 590 C CA . GLY A 1 76 ? -10.768 -2.021 12.388 1.00 89.81 76 GLY A CA 1
ATOM 591 C C . GLY A 1 76 ? -9.674 -1.347 11.549 1.00 89.81 76 GLY A C 1
ATOM 592 O O . GLY A 1 76 ? -9.869 -1.122 10.355 1.00 89.81 76 GLY A O 1
ATOM 593 N N . LEU A 1 77 ? -8.546 -0.973 12.166 1.00 92.50 77 LEU A N 1
ATOM 594 C CA . LEU A 1 77 ? -7.430 -0.291 11.501 1.00 92.50 77 LEU A CA 1
ATOM 595 C C . LEU A 1 77 ? -6.231 -1.228 11.355 1.00 92.50 77 LEU A C 1
ATOM 597 O O . LEU A 1 77 ? -5.909 -1.977 12.273 1.00 92.50 77 LEU A O 1
ATOM 601 N N . CYS A 1 78 ? -5.518 -1.117 10.242 1.00 94.38 78 CYS A N 1
ATOM 602 C CA . CYS A 1 78 ? -4.205 -1.711 10.042 1.00 94.38 78 CYS A CA 1
ATOM 603 C C . CYS A 1 78 ? -3.121 -0.642 10.144 1.00 94.38 78 CYS A C 1
ATOM 605 O O . CYS A 1 78 ? -3.150 0.363 9.427 1.00 94.38 78 CYS A O 1
ATOM 607 N N . TRP A 1 79 ? -2.145 -0.902 11.009 1.00 96.12 79 TRP A N 1
ATOM 608 C CA . TRP A 1 79 ? -0.833 -0.287 10.941 1.00 96.12 79 TRP A CA 1
ATOM 609 C C . TRP A 1 79 ? -0.012 -1.046 9.905 1.00 96.12 79 TRP A C 1
ATOM 611 O O . TRP A 1 79 ? 0.271 -2.232 10.088 1.00 96.12 79 TRP A O 1
ATOM 621 N N . VAL A 1 80 ? 0.367 -0.373 8.825 1.00 96.62 80 VAL A N 1
ATOM 622 C CA . VAL A 1 80 ? 1.155 -0.967 7.745 1.00 96.62 80 VAL A CA 1
ATOM 623 C C . VAL A 1 80 ? 2.417 -0.161 7.466 1.00 96.62 80 VAL A C 1
ATOM 625 O O . VAL A 1 80 ? 2.413 1.067 7.561 1.00 96.62 80 VAL A O 1
ATOM 628 N N . ARG A 1 81 ? 3.488 -0.849 7.084 1.00 95.75 81 ARG A N 1
ATOM 629 C CA . ARG A 1 81 ? 4.721 -0.264 6.566 1.00 95.75 81 ARG A CA 1
ATOM 630 C C . ARG A 1 81 ? 4.705 -0.324 5.040 1.00 95.75 81 ARG A C 1
ATOM 632 O O . ARG A 1 81 ? 4.732 -1.426 4.495 1.00 95.75 81 ARG A O 1
ATOM 639 N N . PRO A 1 82 ? 4.654 0.819 4.338 1.00 95.25 82 PRO A N 1
ATOM 640 C CA . PRO A 1 82 ? 4.759 0.850 2.885 1.00 95.25 82 PRO A CA 1
ATOM 641 C C . PRO A 1 82 ? 6.035 0.164 2.388 1.00 95.25 82 PRO A C 1
ATOM 643 O O . PRO A 1 82 ? 7.121 0.425 2.895 1.00 95.25 82 PRO A O 1
ATOM 646 N N . ILE A 1 83 ? 5.889 -0.691 1.379 1.00 94.38 83 ILE A N 1
ATOM 647 C CA . ILE A 1 83 ? 7.000 -1.347 0.684 1.00 94.38 83 ILE A CA 1
ATOM 648 C C . ILE A 1 83 ? 7.211 -0.656 -0.661 1.00 94.38 83 ILE A C 1
ATOM 650 O O . ILE A 1 83 ? 8.294 -0.148 -0.935 1.00 94.38 83 ILE A O 1
ATOM 654 N N . ALA A 1 84 ? 6.162 -0.587 -1.484 1.00 93.94 84 ALA A N 1
ATOM 655 C CA . ALA A 1 84 ? 6.240 0.037 -2.796 1.00 93.94 84 ALA A CA 1
ATOM 656 C C . ALA A 1 84 ? 4.888 0.529 -3.301 1.00 93.94 84 ALA A C 1
ATOM 658 O O . ALA A 1 84 ? 3.848 -0.074 -3.028 1.00 93.94 84 ALA A O 1
ATOM 659 N N . LEU A 1 85 ? 4.927 1.593 -4.101 1.00 94.44 85 LEU A N 1
ATOM 660 C CA . LEU A 1 85 ? 3.810 1.999 -4.945 1.00 94.44 85 LEU A CA 1
ATOM 661 C C . LEU A 1 85 ? 4.097 1.552 -6.377 1.00 94.44 85 LEU A C 1
ATOM 663 O O . LEU A 1 85 ? 5.100 1.948 -6.969 1.00 94.44 85 LEU A O 1
ATOM 667 N N . VAL A 1 86 ? 3.212 0.721 -6.917 1.00 93.50 86 VAL A N 1
ATOM 668 C CA . VAL A 1 86 ? 3.299 0.195 -8.278 1.00 93.50 86 VAL A CA 1
ATOM 669 C C . VAL A 1 86 ? 2.171 0.792 -9.100 1.00 93.50 86 VAL A C 1
ATOM 671 O O . VAL A 1 86 ? 1.019 0.765 -8.670 1.00 93.50 86 VAL A O 1
ATOM 674 N N . THR A 1 87 ? 2.477 1.302 -10.285 1.00 92.69 87 THR A N 1
ATOM 675 C CA . THR A 1 87 ? 1.470 1.727 -11.263 1.00 92.69 87 THR A CA 1
ATOM 676 C C . THR A 1 87 ? 1.612 0.913 -12.536 1.00 92.69 87 THR A C 1
ATOM 678 O O . THR A 1 87 ? 2.725 0.766 -13.041 1.00 92.69 87 THR A O 1
ATOM 681 N N . SER A 1 88 ? 0.498 0.421 -13.065 1.00 89.00 88 SER A N 1
ATOM 682 C CA . SER A 1 88 ? 0.451 -0.282 -14.343 1.00 89.00 88 SER A CA 1
ATOM 683 C C . SER A 1 88 ? -0.051 0.643 -15.451 1.00 89.00 88 SER A C 1
ATOM 685 O O . SER A 1 88 ? -1.071 1.313 -15.296 1.00 89.00 88 SER A O 1
ATOM 687 N N . GLU A 1 89 ? 0.633 0.653 -16.594 1.00 83.62 89 GLU A N 1
ATOM 688 C CA . GLU A 1 89 ? 0.136 1.286 -17.826 1.00 83.62 89 GLU A CA 1
ATOM 689 C C . GLU A 1 89 ? -0.706 0.325 -18.694 1.00 83.62 89 GLU A C 1
ATOM 691 O O . GLU A 1 89 ? -0.979 0.603 -19.866 1.00 83.62 89 GLU A O 1
ATOM 696 N N . GLY A 1 90 ? -1.088 -0.836 -18.154 1.00 77.62 90 GLY A N 1
ATOM 697 C CA . GLY A 1 90 ? -1.799 -1.886 -18.876 1.00 77.62 90 GLY A CA 1
ATOM 698 C C . GLY A 1 90 ? -2.195 -3.054 -17.974 1.00 77.62 90 GLY A C 1
ATOM 699 O O . GLY A 1 90 ? -2.779 -2.859 -16.908 1.00 77.62 90 GLY A O 1
ATOM 700 N N . ASP A 1 91 ? -1.899 -4.277 -18.410 1.00 74.81 91 ASP A N 1
ATOM 701 C CA . ASP A 1 91 ? -2.136 -5.480 -17.611 1.00 74.81 91 ASP A CA 1
ATOM 702 C C . ASP A 1 91 ? -1.033 -5.660 -16.554 1.00 74.81 91 ASP A C 1
ATOM 704 O O . ASP A 1 91 ? 0.146 -5.451 -16.827 1.00 74.81 91 ASP A O 1
ATOM 708 N N . TRP A 1 92 ? -1.416 -6.075 -15.347 1.00 77.69 92 TRP A N 1
ATOM 709 C CA . TRP A 1 92 ? -0.507 -6.368 -14.235 1.00 77.69 92 TRP A CA 1
ATOM 710 C C . TRP A 1 92 ? 0.385 -7.591 -14.484 1.00 77.69 92 TRP A C 1
ATOM 712 O O . TRP A 1 92 ? 1.325 -7.823 -13.727 1.00 77.69 92 TRP A O 1
ATOM 722 N N . THR A 1 93 ? 0.096 -8.373 -15.527 1.00 74.19 93 THR A N 1
ATOM 723 C CA . THR A 1 93 ? 0.910 -9.522 -15.945 1.00 74.19 93 THR A CA 1
ATOM 724 C C . THR A 1 93 ? 2.175 -9.120 -16.709 1.00 74.19 93 THR A C 1
ATOM 726 O O . THR A 1 93 ? 3.131 -9.895 -16.751 1.00 74.19 93 THR A O 1
ATOM 729 N N . ASP A 1 94 ? 2.209 -7.909 -17.278 1.00 73.81 94 ASP A N 1
ATOM 730 C CA . ASP A 1 94 ? 3.339 -7.392 -18.050 1.00 73.81 94 ASP A CA 1
ATOM 731 C C . ASP A 1 94 ? 4.255 -6.547 -17.153 1.00 73.81 94 ASP A C 1
ATOM 733 O O . ASP A 1 94 ? 4.093 -5.332 -17.005 1.00 73.81 94 ASP A O 1
ATOM 737 N N . GLY A 1 95 ? 5.214 -7.224 -16.516 1.00 69.31 95 GLY A N 1
ATOM 738 C CA . GLY A 1 95 ? 6.126 -6.630 -15.537 1.00 69.31 95 GLY A CA 1
ATOM 739 C C . GLY A 1 95 ? 6.934 -5.435 -16.058 1.00 69.31 95 GLY A C 1
ATOM 740 O O . GLY A 1 95 ? 7.264 -4.547 -15.268 1.00 69.31 95 GLY A O 1
ATOM 741 N N . ASP A 1 96 ? 7.197 -5.360 -17.366 1.00 72.56 96 ASP A N 1
ATOM 742 C CA . ASP A 1 96 ? 7.965 -4.270 -17.985 1.00 72.56 96 ASP A CA 1
ATOM 743 C C . ASP A 1 96 ? 7.165 -2.960 -18.057 1.00 72.56 96 ASP A C 1
ATOM 745 O O . ASP A 1 96 ? 7.743 -1.872 -18.085 1.00 72.56 96 ASP A O 1
ATOM 749 N N . ARG A 1 97 ? 5.829 -3.042 -18.018 1.00 82.56 97 ARG A N 1
ATOM 750 C CA . ARG A 1 97 ? 4.917 -1.883 -18.033 1.00 82.56 97 ARG A CA 1
ATOM 751 C C . ARG A 1 97 ? 4.522 -1.407 -16.641 1.00 82.56 97 ARG A C 1
ATOM 753 O O . ARG A 1 97 ? 3.690 -0.507 -16.499 1.00 82.56 97 ARG A O 1
ATOM 760 N N . LEU A 1 98 ? 5.116 -2.006 -15.612 1.00 86.44 98 LEU A N 1
ATOM 761 C CA . LEU A 1 98 ? 4.973 -1.562 -14.238 1.00 86.44 98 LEU A CA 1
ATOM 762 C C . LEU A 1 98 ? 6.012 -0.480 -13.947 1.00 86.44 98 LEU A C 1
ATOM 764 O O . LEU A 1 98 ? 7.210 -0.668 -14.167 1.00 86.44 98 LEU A O 1
ATOM 768 N N . THR A 1 99 ? 5.560 0.644 -13.404 1.00 89.31 99 THR A N 1
ATOM 769 C CA . THR A 1 99 ? 6.440 1.619 -12.756 1.00 89.31 99 THR A CA 1
ATOM 770 C C . THR A 1 99 ? 6.433 1.341 -11.263 1.00 89.31 99 THR A C 1
ATOM 772 O O . THR A 1 99 ? 5.370 1.257 -10.649 1.00 89.31 99 THR A O 1
ATOM 775 N N . LEU A 1 100 ? 7.624 1.190 -10.692 1.00 90.38 100 LEU A N 1
ATOM 776 C CA . LEU A 1 100 ? 7.839 0.848 -9.295 1.00 90.38 100 LEU A CA 1
ATOM 777 C C . LEU A 1 100 ? 8.446 2.041 -8.561 1.00 90.38 100 LEU A C 1
ATOM 779 O O . LEU A 1 100 ? 9.375 2.680 -9.049 1.00 90.38 100 LEU A O 1
ATOM 783 N N . GLN A 1 101 ? 7.919 2.343 -7.382 1.00 90.69 101 GLN A N 1
ATOM 784 C CA . GLN A 1 101 ? 8.472 3.356 -6.495 1.00 90.69 101 GLN A CA 1
ATOM 785 C C . GLN A 1 101 ? 8.754 2.727 -5.136 1.00 90.69 101 GLN A C 1
ATOM 787 O O . GLN A 1 101 ? 7.824 2.273 -4.467 1.00 90.69 101 GLN A O 1
ATOM 792 N N . ASP A 1 102 ? 10.022 2.727 -4.728 1.00 90.56 102 ASP A N 1
ATOM 793 C CA . ASP A 1 102 ? 10.437 2.239 -3.413 1.00 90.56 102 ASP A CA 1
ATOM 794 C C . ASP A 1 102 ? 9.955 3.184 -2.299 1.00 90.56 102 ASP A C 1
ATOM 796 O O . ASP A 1 102 ? 10.177 4.405 -2.338 1.00 90.56 102 ASP A O 1
ATOM 800 N N . LEU A 1 103 ? 9.275 2.608 -1.306 1.00 90.38 103 LEU A N 1
ATOM 801 C CA . LEU A 1 103 ? 8.724 3.296 -0.142 1.00 90.38 103 LEU A CA 1
ATOM 802 C C . LEU A 1 103 ? 9.246 2.734 1.191 1.00 90.38 103 LEU A C 1
ATOM 804 O O . LEU A 1 103 ? 8.770 3.178 2.235 1.00 90.38 103 LEU A O 1
ATOM 808 N N . GLN A 1 104 ? 10.223 1.818 1.185 1.00 85.00 104 GLN A N 1
ATOM 809 C CA . GLN A 1 104 ? 10.715 1.141 2.398 1.00 85.00 104 GLN A CA 1
ATOM 810 C C . GLN A 1 104 ? 11.318 2.094 3.446 1.00 85.00 104 GLN A C 1
ATOM 812 O O . GLN A 1 104 ? 11.250 1.820 4.642 1.00 85.00 104 GLN A O 1
ATOM 817 N N . ASP A 1 105 ? 11.860 3.237 3.015 1.00 78.56 105 ASP A N 1
ATOM 818 C CA . ASP A 1 105 ? 12.369 4.305 3.896 1.00 78.56 105 ASP A CA 1
ATOM 819 C C . ASP A 1 105 ? 11.272 5.304 4.338 1.00 78.56 105 ASP A C 1
ATOM 821 O O . ASP A 1 105 ? 11.545 6.315 4.994 1.00 78.56 105 ASP A O 1
ATOM 825 N N . GLY A 1 106 ? 10.021 5.053 3.946 1.00 77.50 106 GLY A N 1
ATOM 826 C CA . GLY A 1 106 ? 8.870 5.907 4.193 1.00 77.50 106 GLY A CA 1
ATOM 827 C C . GLY A 1 106 ? 8.315 5.820 5.615 1.00 77.50 106 GLY A C 1
ATOM 828 O O . GLY A 1 106 ? 8.767 5.068 6.475 1.00 77.50 106 GLY A O 1
ATOM 829 N N . SER A 1 107 ? 7.300 6.639 5.884 1.00 86.00 107 SER A N 1
ATOM 830 C CA . SER A 1 107 ? 6.552 6.557 7.139 1.00 86.00 107 SER A CA 1
ATOM 831 C C . SER A 1 107 ? 5.489 5.472 7.065 1.00 86.00 107 SER A C 1
ATOM 833 O O . SER A 1 107 ? 4.804 5.345 6.052 1.00 86.00 107 SER A O 1
ATOM 835 N N . ASP A 1 108 ? 5.305 4.759 8.171 1.00 92.75 108 ASP A N 1
ATOM 836 C CA . ASP A 1 108 ? 4.204 3.816 8.304 1.00 92.75 108 ASP A CA 1
ATOM 837 C C . ASP A 1 108 ? 2.840 4.537 8.252 1.00 92.75 108 ASP A C 1
ATOM 839 O O . ASP A 1 108 ? 2.721 5.717 8.611 1.00 92.75 108 ASP A O 1
ATOM 843 N N . LEU A 1 109 ? 1.805 3.801 7.845 1.00 93.19 109 LEU A N 1
ATOM 844 C CA . LEU A 1 109 ? 0.430 4.268 7.695 1.00 93.19 109 LEU A CA 1
ATOM 845 C C . LEU A 1 109 ? -0.509 3.585 8.689 1.00 93.19 109 LEU A C 1
ATOM 847 O O . LEU A 1 109 ? -0.332 2.421 9.040 1.00 93.19 109 LEU A O 1
ATOM 851 N N . MET A 1 110 ? -1.560 4.303 9.076 1.00 93.25 110 MET A N 1
ATOM 852 C CA . MET A 1 110 ? -2.717 3.766 9.793 1.00 93.25 110 MET A CA 1
ATOM 853 C C . MET A 1 110 ? -3.951 3.947 8.914 1.00 93.25 110 MET A C 1
ATOM 855 O O . MET A 1 110 ? -4.344 5.082 8.642 1.00 93.25 110 MET A O 1
ATOM 859 N N . CYS A 1 111 ? -4.549 2.853 8.447 1.00 92.06 111 CYS A N 1
ATOM 860 C CA . CYS A 1 111 ? -5.675 2.895 7.510 1.00 92.06 111 CYS A CA 1
ATOM 861 C C . CYS A 1 111 ? -6.744 1.845 7.855 1.00 92.06 111 CYS A C 1
ATOM 863 O O . CYS A 1 111 ? -6.408 0.811 8.431 1.00 92.06 111 CYS A O 1
ATOM 865 N N . PRO A 1 112 ? -8.023 2.078 7.506 1.00 93.31 112 PRO A N 1
ATOM 866 C CA . PRO A 1 112 ? -9.077 1.074 7.637 1.00 93.31 112 PRO A CA 1
ATOM 867 C C . PRO A 1 112 ? -8.694 -0.249 6.970 1.00 93.31 112 PRO A C 1
ATOM 869 O O . PRO A 1 112 ? -8.326 -0.272 5.796 1.00 93.31 112 PRO A O 1
ATOM 872 N N . ALA A 1 113 ? -8.803 -1.352 7.709 1.00 93.38 113 ALA A N 1
ATOM 873 C CA . ALA A 1 113 ? -8.414 -2.680 7.235 1.00 93.38 113 ALA A CA 1
ATOM 874 C C . ALA A 1 113 ? -9.206 -3.118 5.996 1.00 93.38 113 ALA A C 1
ATOM 876 O O . ALA A 1 113 ? -8.663 -3.769 5.113 1.00 93.38 113 ALA A O 1
ATOM 877 N N . VAL A 1 114 ? -10.456 -2.665 5.873 1.00 93.00 114 VAL A N 1
ATOM 878 C CA . VAL A 1 114 ? -11.330 -2.923 4.715 1.00 93.00 114 VAL A CA 1
ATOM 879 C C . VAL A 1 114 ? -10.781 -2.381 3.384 1.00 93.00 114 VAL A C 1
ATOM 881 O O . VAL A 1 114 ? -11.248 -2.774 2.318 1.00 93.00 114 VAL A O 1
ATOM 884 N N . LEU A 1 115 ? -9.795 -1.476 3.413 1.00 93.44 115 LEU A N 1
ATOM 885 C CA . LEU A 1 115 ? -9.133 -0.985 2.200 1.00 93.44 115 LEU A CA 1
ATOM 886 C C . LEU A 1 115 ? -8.106 -1.974 1.644 1.00 93.44 115 LEU A C 1
ATOM 888 O O . LEU A 1 115 ? -7.755 -1.877 0.467 1.00 93.44 115 LEU A O 1
ATOM 892 N N . PHE A 1 116 ? -7.609 -2.882 2.480 1.00 95.44 116 PHE A N 1
ATOM 893 C CA . PHE A 1 116 ? -6.529 -3.786 2.126 1.00 95.44 116 PHE A CA 1
ATOM 894 C C . PHE A 1 116 ? -7.050 -5.129 1.639 1.00 95.44 116 PHE A C 1
ATOM 896 O O . PHE A 1 116 ? -8.082 -5.635 2.081 1.00 95.44 116 PHE A O 1
ATOM 903 N N . ARG A 1 117 ? -6.269 -5.731 0.749 1.00 95.81 117 ARG A N 1
ATOM 904 C CA . ARG A 1 117 ? -6.372 -7.133 0.360 1.00 95.81 117 ARG A CA 1
ATOM 905 C C . ARG A 1 117 ? -5.061 -7.825 0.685 1.00 95.81 117 ARG A C 1
ATOM 907 O O . ARG A 1 117 ? -4.003 -7.206 0.607 1.00 95.81 117 ARG A O 1
ATOM 914 N N . GLU A 1 118 ? -5.139 -9.096 1.051 1.00 95.81 118 GLU A N 1
ATOM 915 C CA . GLU A 1 118 ? -3.954 -9.944 1.135 1.00 95.81 118 GLU A CA 1
ATOM 916 C C . GLU A 1 118 ? -3.278 -10.023 -0.235 1.00 95.81 118 GLU A C 1
ATOM 918 O O . GLU A 1 118 ? -3.955 -10.182 -1.253 1.00 95.81 118 GLU A O 1
ATOM 923 N N . ALA A 1 119 ? -1.957 -9.864 -0.253 1.00 95.12 119 ALA A N 1
ATOM 924 C CA . ALA A 1 119 ? -1.165 -9.966 -1.463 1.00 95.12 119 ALA A CA 1
ATOM 925 C C . ALA A 1 119 ? -0.663 -11.405 -1.617 1.00 95.12 119 ALA A C 1
ATOM 927 O O . ALA A 1 119 ? -0.049 -11.947 -0.698 1.00 95.12 119 ALA A O 1
ATOM 928 N N . LEU A 1 120 ? -0.898 -12.020 -2.775 1.00 93.56 120 LEU A N 1
ATOM 929 C CA . LEU A 1 120 ? -0.406 -13.372 -3.040 1.00 93.56 120 LEU A CA 1
ATOM 930 C C . LEU A 1 120 ? 1.093 -13.358 -3.355 1.00 93.56 120 LEU A C 1
ATOM 932 O O . LEU A 1 120 ? 1.598 -12.394 -3.930 1.00 93.56 120 LEU A O 1
ATOM 936 N N . ASP A 1 121 ? 1.796 -14.464 -3.102 1.00 89.94 121 ASP A N 1
ATOM 937 C CA . ASP A 1 121 ? 3.229 -14.592 -3.425 1.00 89.94 121 ASP A CA 1
ATOM 938 C C . ASP A 1 121 ? 3.533 -14.239 -4.889 1.00 89.94 121 ASP A C 1
ATOM 940 O O . ASP A 1 121 ? 4.514 -13.568 -5.196 1.00 89.94 121 ASP A O 1
ATOM 944 N N . MET A 1 122 ? 2.645 -14.636 -5.800 1.00 88.81 122 MET A N 1
ATOM 945 C CA . MET A 1 122 ? 2.744 -14.350 -7.235 1.00 88.81 122 MET A CA 1
ATOM 946 C C . MET A 1 122 ? 2.548 -12.866 -7.587 1.00 88.81 122 MET A C 1
ATOM 948 O O . MET A 1 122 ? 3.013 -12.431 -8.636 1.00 88.81 122 MET A O 1
ATOM 952 N N . GLU A 1 123 ? 1.920 -12.078 -6.715 1.00 89.94 123 GLU A N 1
ATOM 953 C CA . GLU A 1 123 ? 1.813 -10.620 -6.853 1.00 89.94 123 GLU A CA 1
ATOM 954 C C . GLU A 1 123 ? 2.973 -9.892 -6.161 1.00 89.94 123 GLU A C 1
ATOM 956 O O . GLU A 1 123 ? 3.389 -8.827 -6.610 1.00 89.94 123 GLU A O 1
ATOM 961 N N . VAL A 1 124 ? 3.496 -10.453 -5.068 1.00 90.44 124 VAL A N 1
ATOM 962 C CA . VAL A 1 124 ? 4.510 -9.817 -4.217 1.00 90.44 124 VAL A CA 1
ATOM 963 C C . VAL A 1 124 ? 5.931 -10.077 -4.708 1.00 90.44 124 VAL A C 1
ATOM 965 O O . VAL A 1 124 ? 6.734 -9.147 -4.787 1.00 90.44 124 VAL A O 1
ATOM 968 N N . LEU A 1 125 ? 6.267 -11.328 -5.038 1.00 90.38 125 LEU A N 1
ATOM 969 C CA . LEU A 1 125 ? 7.629 -11.718 -5.410 1.00 90.38 125 LEU A CA 1
ATOM 970 C C . LEU A 1 125 ? 8.190 -10.901 -6.586 1.00 90.38 125 LEU A C 1
ATOM 972 O O . LEU A 1 125 ? 9.339 -10.466 -6.475 1.00 90.38 125 LEU A O 1
ATOM 976 N N . PRO A 1 126 ? 7.431 -10.616 -7.667 1.00 88.69 126 PRO A N 1
ATOM 977 C CA . PRO A 1 126 ? 7.934 -9.781 -8.759 1.00 88.69 126 PRO A CA 1
ATOM 978 C C . PRO A 1 126 ? 8.281 -8.356 -8.309 1.00 88.69 126 PRO A C 1
ATOM 980 O O . PRO A 1 126 ? 9.292 -7.797 -8.733 1.00 88.69 126 PRO A O 1
ATOM 983 N N . VAL A 1 127 ? 7.474 -7.784 -7.408 1.00 89.25 127 VAL A N 1
ATOM 984 C CA . VAL A 1 127 ? 7.689 -6.443 -6.849 1.00 89.25 127 VAL A CA 1
ATOM 985 C C . VAL A 1 127 ? 8.966 -6.422 -6.008 1.00 89.25 127 VAL A C 1
ATOM 987 O O . VAL A 1 127 ? 9.832 -5.575 -6.224 1.00 89.25 127 VAL A O 1
ATOM 990 N N . LEU A 1 128 ? 9.125 -7.385 -5.094 1.00 90.00 128 LEU A N 1
ATOM 991 C CA . LEU A 1 128 ? 10.304 -7.477 -4.227 1.00 90.00 128 LEU A CA 1
ATOM 992 C C . LEU A 1 128 ? 11.594 -7.745 -5.011 1.00 90.00 128 LEU A C 1
ATOM 994 O O . LEU A 1 128 ? 12.626 -7.142 -4.717 1.00 90.00 128 LEU A O 1
ATOM 998 N N . ALA A 1 129 ? 11.543 -8.618 -6.021 1.00 89.31 129 ALA A N 1
ATOM 999 C CA . ALA A 1 129 ? 12.694 -8.912 -6.872 1.00 89.31 129 ALA A CA 1
ATOM 1000 C C . ALA A 1 129 ? 13.200 -7.651 -7.586 1.00 89.31 129 ALA A C 1
ATOM 1002 O O . ALA A 1 129 ? 14.407 -7.416 -7.653 1.00 89.31 129 ALA A O 1
ATOM 1003 N N . ARG A 1 130 ? 12.277 -6.809 -8.064 1.00 87.81 130 ARG A N 1
ATOM 1004 C CA . ARG A 1 130 ? 12.612 -5.564 -8.753 1.00 87.81 130 ARG A CA 1
ATOM 1005 C C . ARG A 1 130 ? 13.128 -4.483 -7.799 1.00 87.81 130 ARG A C 1
ATOM 1007 O O . ARG A 1 130 ? 14.144 -3.869 -8.108 1.00 87.81 130 ARG A O 1
ATOM 1014 N N . LEU A 1 131 ? 12.539 -4.340 -6.606 1.00 87.25 131 LEU A N 1
ATOM 1015 C CA . LEU A 1 131 ? 13.081 -3.468 -5.547 1.00 87.25 131 LEU A CA 1
ATOM 1016 C C . LEU A 1 131 ? 14.517 -3.841 -5.152 1.00 87.25 131 LEU A C 1
ATOM 1018 O O . LEU A 1 131 ? 15.315 -2.969 -4.827 1.00 87.25 131 LEU A O 1
ATOM 1022 N N . GLY A 1 132 ? 14.850 -5.135 -5.153 1.00 83.12 132 GLY A N 1
ATOM 1023 C CA . GLY A 1 132 ? 16.201 -5.607 -4.845 1.00 83.12 132 GLY A CA 1
ATOM 1024 C C . GLY A 1 132 ? 17.224 -5.365 -5.961 1.00 83.12 132 GLY A C 1
ATOM 1025 O O . GLY A 1 132 ? 18.421 -5.317 -5.677 1.00 83.12 132 GLY A O 1
ATOM 1026 N N . ALA A 1 133 ? 16.767 -5.232 -7.210 1.00 82.25 133 ALA A N 1
ATOM 1027 C CA . ALA A 1 133 ? 17.614 -5.027 -8.384 1.00 82.25 133 ALA A CA 1
ATOM 1028 C C . ALA A 1 133 ? 17.863 -3.541 -8.699 1.00 82.25 133 ALA A C 1
ATOM 1030 O O . ALA A 1 133 ? 18.927 -3.195 -9.215 1.00 82.25 133 ALA A O 1
ATOM 1031 N N . GLU A 1 134 ? 16.899 -2.666 -8.399 1.00 73.81 134 GLU A N 1
ATOM 1032 C CA . GLU A 1 134 ? 17.026 -1.217 -8.578 1.00 73.81 134 GLU A CA 1
ATOM 1033 C C . GLU A 1 134 ? 17.925 -0.612 -7.475 1.00 73.81 134 GLU A C 1
ATOM 1035 O O . GLU A 1 134 ? 17.910 -1.035 -6.317 1.00 73.81 134 GLU A O 1
ATOM 1040 N N . SER A 1 135 ? 18.784 0.353 -7.828 1.00 61.03 135 SER A N 1
ATOM 1041 C CA . SER A 1 135 ? 19.684 0.981 -6.855 1.00 61.03 135 SER A CA 1
ATOM 1042 C C . SER A 1 135 ? 18.879 1.737 -5.795 1.00 61.03 135 SER A C 1
ATOM 1044 O O . SER A 1 135 ? 17.969 2.496 -6.118 1.00 61.03 135 SER A O 1
ATOM 1046 N N . LYS A 1 136 ? 19.253 1.582 -4.516 1.00 65.75 136 LYS A N 1
ATOM 1047 C CA . LYS A 1 136 ? 18.641 2.258 -3.352 1.00 65.75 136 LYS A CA 1
ATOM 1048 C C . LYS A 1 136 ? 18.922 3.767 -3.299 1.00 65.75 136 LYS A C 1
ATOM 1050 O O . LYS A 1 136 ? 19.173 4.323 -2.226 1.00 65.75 136 LYS A O 1
ATOM 1055 N N . GLU A 1 137 ? 18.963 4.447 -4.439 1.00 63.09 137 GLU A N 1
ATOM 1056 C CA . GLU A 1 137 ? 18.983 5.899 -4.421 1.00 63.09 137 GLU A CA 1
ATOM 1057 C C . GLU A 1 137 ? 17.646 6.370 -3.866 1.00 63.09 137 GLU A C 1
ATOM 1059 O O . GLU A 1 137 ? 16.585 6.148 -4.448 1.00 63.09 137 GLU A O 1
ATOM 1064 N N . ARG A 1 138 ? 17.702 6.988 -2.684 1.00 63.91 138 ARG A N 1
ATOM 1065 C CA . ARG A 1 138 ? 16.525 7.562 -2.046 1.00 63.91 138 ARG A CA 1
ATOM 1066 C C . ARG A 1 138 ? 15.859 8.505 -3.023 1.00 63.91 138 ARG A C 1
ATOM 1068 O O . ARG A 1 138 ? 16.408 9.561 -3.328 1.00 63.91 138 ARG A O 1
ATOM 1075 N N . ASN A 1 139 ? 14.657 8.153 -3.457 1.00 70.75 139 ASN A N 1
ATOM 1076 C CA . ASN A 1 139 ? 13.835 9.071 -4.210 1.00 70.75 139 ASN A CA 1
ATOM 1077 C C . ASN A 1 139 ? 13.212 10.066 -3.213 1.00 70.75 139 ASN A C 1
ATOM 1079 O O . ASN A 1 139 ? 12.310 9.695 -2.457 1.00 70.75 139 ASN A O 1
ATOM 1083 N N . PRO A 1 140 ? 13.647 11.342 -3.182 1.00 70.00 140 PRO A N 1
ATOM 1084 C CA . PRO A 1 140 ? 13.089 12.328 -2.255 1.00 70.00 140 PRO A CA 1
ATOM 1085 C C . PRO A 1 140 ? 11.590 12.574 -2.501 1.00 70.00 140 PRO A C 1
ATOM 1087 O O . PRO A 1 140 ? 10.907 13.151 -1.655 1.00 70.00 140 PRO A O 1
ATOM 1090 N N . LEU A 1 141 ? 11.058 12.125 -3.644 1.00 78.88 141 LEU A N 1
ATOM 1091 C CA . LEU A 1 141 ? 9.649 12.225 -4.002 1.00 78.88 141 LEU A CA 1
ATOM 1092 C C . LEU A 1 141 ? 8.800 11.055 -3.483 1.00 78.88 141 LEU A C 1
ATOM 1094 O O . LEU A 1 141 ? 7.577 11.158 -3.545 1.00 78.88 141 LEU A O 1
ATOM 1098 N N . SER A 1 142 ? 9.388 9.991 -2.920 1.00 80.31 142 SER A N 1
ATOM 1099 C CA . SER A 1 142 ? 8.646 8.829 -2.394 1.00 80.31 142 SER A CA 1
ATOM 1100 C C . SER A 1 142 ? 7.558 9.231 -1.393 1.00 80.31 142 SER A C 1
ATOM 1102 O O . SER A 1 142 ? 6.410 8.799 -1.501 1.00 80.31 142 SER A O 1
ATOM 1104 N N . HIS A 1 143 ? 7.865 10.158 -0.480 1.00 82.19 143 HIS A N 1
ATOM 1105 C CA . HIS A 1 143 ? 6.872 10.697 0.456 1.00 82.19 143 HIS A CA 1
ATOM 1106 C C . HIS A 1 143 ? 5.730 11.436 -0.245 1.00 82.19 143 HIS A C 1
ATOM 1108 O O . HIS A 1 143 ? 4.576 11.336 0.175 1.00 82.19 143 HIS A O 1
ATOM 1114 N N . ARG A 1 144 ? 6.039 12.177 -1.314 1.00 87.31 144 ARG A N 1
ATOM 1115 C CA . ARG A 1 144 ? 5.042 12.924 -2.081 1.00 87.31 144 ARG A CA 1
ATOM 1116 C C . ARG A 1 144 ? 4.101 11.971 -2.809 1.00 87.31 144 ARG A C 1
ATOM 1118 O O . ARG A 1 144 ? 2.895 12.186 -2.746 1.00 87.31 144 ARG A O 1
ATOM 1125 N N . HIS A 1 145 ? 4.629 10.929 -3.446 1.00 87.94 145 HIS A N 1
ATOM 1126 C CA . HIS A 1 145 ? 3.812 9.948 -4.158 1.00 87.94 145 HIS A CA 1
ATOM 1127 C C . HIS A 1 145 ? 2.906 9.163 -3.211 1.00 87.94 145 HIS A C 1
ATOM 1129 O O . HIS A 1 145 ? 1.707 9.064 -3.463 1.00 87.94 145 HIS A O 1
ATOM 1135 N N . LEU A 1 146 ? 3.444 8.699 -2.076 1.00 91.12 146 LEU A N 1
ATOM 1136 C CA . LEU A 1 146 ? 2.645 8.040 -1.045 1.00 91.12 146 LEU A CA 1
ATOM 1137 C C . LEU A 1 146 ? 1.525 8.955 -0.544 1.00 91.12 146 LEU A C 1
ATOM 1139 O O . LEU A 1 146 ? 0.364 8.557 -0.501 1.00 91.12 146 LEU A O 1
ATOM 1143 N N . HIS A 1 147 ? 1.857 10.203 -0.203 1.00 90.94 147 HIS A N 1
ATOM 1144 C CA . HIS A 1 147 ? 0.868 11.163 0.270 1.00 90.94 147 HIS A CA 1
ATOM 1145 C C . HIS A 1 147 ? -0.226 11.410 -0.775 1.00 90.94 147 HIS A C 1
ATOM 1147 O O . HIS A 1 147 ? -1.408 11.354 -0.446 1.00 90.94 147 HIS A O 1
ATOM 1153 N N . GLN A 1 148 ? 0.152 11.636 -2.035 1.00 92.00 148 GLN A N 1
ATOM 1154 C CA . GLN A 1 148 ? -0.793 11.848 -3.133 1.00 92.00 148 GLN A CA 1
ATOM 1155 C C . GLN A 1 148 ? -1.719 10.646 -3.338 1.00 92.00 148 GLN A C 1
ATOM 1157 O O . GLN A 1 148 ? -2.927 10.833 -3.461 1.00 92.00 148 GLN A O 1
ATOM 1162 N N . PHE A 1 149 ? -1.178 9.428 -3.316 1.00 93.88 149 PHE A N 1
ATOM 1163 C CA . PHE A 1 149 ? -1.961 8.202 -3.452 1.00 93.88 149 PHE A CA 1
ATOM 1164 C C . PHE A 1 149 ? -2.994 8.057 -2.324 1.00 93.88 149 PHE A C 1
ATOM 1166 O O . PHE A 1 149 ? -4.178 7.844 -2.581 1.00 93.88 149 PHE A O 1
ATOM 1173 N N . ILE A 1 150 ? -2.583 8.272 -1.070 1.00 93.69 150 ILE A N 1
ATOM 1174 C CA . ILE A 1 150 ? -3.494 8.211 0.082 1.00 93.69 150 ILE A CA 1
ATOM 1175 C C . ILE A 1 150 ? -4.569 9.304 0.016 1.00 93.69 150 ILE A C 1
ATOM 1177 O O . ILE A 1 150 ? -5.733 9.030 0.315 1.00 93.69 150 ILE A O 1
ATOM 1181 N N . GLN A 1 151 ? -4.224 10.518 -0.428 1.00 92.75 151 GLN A N 1
ATOM 1182 C CA . GLN A 1 151 ? -5.214 11.578 -0.644 1.00 92.75 151 GLN A CA 1
ATOM 1183 C C . GLN A 1 151 ? -6.269 11.173 -1.681 1.00 92.75 151 GLN A C 1
ATOM 1185 O O . GLN A 1 151 ? -7.454 11.399 -1.455 1.00 92.75 151 GLN A O 1
ATOM 1190 N N . GLN A 1 152 ? -5.871 10.544 -2.790 1.00 94.00 152 GLN A N 1
ATOM 1191 C CA . GLN A 1 152 ? -6.812 10.091 -3.822 1.00 94.00 152 GLN A CA 1
ATOM 1192 C C . GLN A 1 152 ? -7.811 9.066 -3.276 1.00 94.00 152 GLN A C 1
ATOM 1194 O O . GLN A 1 152 ? -9.009 9.177 -3.532 1.00 94.00 152 GLN A O 1
ATOM 1199 N N . ILE A 1 153 ? -7.345 8.116 -2.465 1.00 93.38 153 ILE A N 1
ATOM 1200 C CA . ILE A 1 153 ? -8.217 7.117 -1.833 1.00 93.38 153 ILE A CA 1
ATOM 1201 C C . ILE A 1 153 ? -9.205 7.776 -0.880 1.00 93.38 153 ILE A C 1
ATOM 1203 O O . ILE A 1 153 ? -10.385 7.430 -0.891 1.00 93.38 153 ILE A O 1
ATOM 1207 N N . TRP A 1 154 ? -8.738 8.734 -0.077 1.00 91.06 154 TRP A N 1
ATOM 1208 C CA . TRP A 1 154 ? -9.600 9.454 0.855 1.00 91.06 154 TRP A CA 1
ATOM 1209 C C . TRP A 1 154 ? -10.719 10.210 0.135 1.00 91.06 154 TRP A C 1
ATOM 1211 O O . TRP A 1 154 ? -11.873 10.129 0.541 1.00 91.06 154 TRP A O 1
ATOM 1221 N N . GLN A 1 155 ? -10.393 10.887 -0.969 1.00 92.00 155 GLN A N 1
ATOM 1222 C CA . GLN A 1 155 ? -11.381 11.594 -1.788 1.00 92.00 155 GLN A CA 1
ATOM 1223 C C . GLN A 1 155 ? -12.365 10.639 -2.475 1.00 92.00 155 GLN A C 1
ATOM 1225 O O . GLN A 1 155 ? -13.535 10.972 -2.638 1.00 92.00 155 GLN A O 1
ATOM 1230 N N . ALA A 1 156 ? -11.900 9.456 -2.883 1.00 92.31 156 ALA A N 1
ATOM 1231 C CA . ALA A 1 156 ? -12.721 8.483 -3.593 1.00 92.31 156 ALA A CA 1
ATOM 1232 C C . ALA A 1 156 ? -13.646 7.668 -2.677 1.00 92.31 156 ALA A C 1
ATOM 1234 O O . ALA A 1 156 ? -14.663 7.167 -3.151 1.00 92.31 156 ALA A O 1
ATOM 1235 N N . ARG A 1 157 ? -13.266 7.476 -1.406 1.00 90.38 157 ARG A N 1
ATOM 1236 C CA . ARG A 1 157 ? -13.976 6.619 -0.440 1.00 90.38 157 ARG A CA 1
ATOM 1237 C C . ARG A 1 157 ? -14.000 7.227 0.970 1.00 90.38 157 ARG A C 1
ATOM 1239 O O . ARG A 1 157 ? -13.541 6.576 1.916 1.00 90.38 157 ARG A O 1
ATOM 1246 N N . PRO A 1 158 ? -14.473 8.474 1.153 1.00 88.12 158 PRO A N 1
ATOM 1247 C CA . PRO A 1 158 ? -14.447 9.138 2.455 1.00 88.12 158 PRO A CA 1
ATOM 1248 C C . PRO A 1 158 ? -15.205 8.349 3.531 1.00 88.12 158 PRO A C 1
ATOM 1250 O O . PRO A 1 158 ? -14.764 8.298 4.678 1.00 88.12 158 PRO A O 1
ATOM 1253 N N . GLU A 1 159 ? -16.289 7.665 3.160 1.00 88.75 159 GLU A N 1
ATOM 1254 C CA . GLU A 1 159 ? -17.143 6.863 4.039 1.00 88.75 159 GLU A CA 1
ATOM 1255 C C . GLU A 1 159 ? -16.404 5.734 4.766 1.00 88.75 159 GLU A C 1
ATOM 1257 O O . GLU A 1 159 ? -16.809 5.345 5.857 1.00 88.75 159 GLU A O 1
ATOM 1262 N N . VAL A 1 160 ? -15.306 5.232 4.195 1.00 86.81 160 VAL A N 1
ATOM 1263 C CA . VAL A 1 160 ? -14.485 4.173 4.803 1.00 86.81 160 VAL A CA 1
ATOM 1264 C C . VAL A 1 160 ? -13.627 4.715 5.952 1.00 86.81 160 VAL A C 1
ATOM 1266 O O . VAL A 1 160 ? -13.263 3.979 6.868 1.00 86.81 160 VAL A O 1
ATOM 1269 N N . PHE A 1 161 ? -13.315 6.011 5.923 1.00 83.75 161 PHE A N 1
ATOM 1270 C CA . PHE A 1 161 ? -12.557 6.706 6.965 1.00 83.75 161 PHE A CA 1
ATOM 1271 C C . PHE A 1 161 ? -13.467 7.364 8.006 1.00 83.75 161 PHE A C 1
ATOM 1273 O O . PHE A 1 161 ? -13.008 7.750 9.084 1.00 83.75 161 PHE A O 1
ATOM 1280 N N . GLU A 1 162 ? -14.758 7.502 7.704 1.00 80.19 162 GLU A N 1
ATOM 1281 C CA . GLU A 1 162 ? -15.747 7.949 8.668 1.00 80.19 162 GLU A CA 1
ATOM 1282 C C . GLU A 1 162 ? -16.064 6.807 9.628 1.00 80.19 162 GLU A C 1
ATOM 1284 O O . GLU A 1 162 ? -16.826 5.890 9.335 1.00 80.19 162 GLU A O 1
ATOM 1289 N N . ASN A 1 163 ? -15.459 6.874 10.810 1.00 57.56 163 ASN A N 1
ATOM 1290 C CA . ASN A 1 163 ? -15.750 5.961 11.899 1.00 57.56 163 ASN A CA 1
ATOM 1291 C C . ASN A 1 163 ? -17.229 6.132 12.294 1.00 57.56 163 ASN A C 1
ATOM 1293 O O . ASN A 1 163 ? -17.575 7.053 13.040 1.00 57.56 163 ASN A O 1
ATOM 1297 N N . LYS A 1 164 ? -18.125 5.293 11.761 1.00 48.44 164 LYS A N 1
ATOM 1298 C CA . LYS A 1 164 ? -19.480 5.168 12.297 1.00 48.44 164 LYS A CA 1
ATOM 1299 C C . LYS A 1 164 ? -19.338 4.512 13.661 1.00 48.44 164 LYS A C 1
ATOM 1301 O O . LYS A 1 164 ? -19.230 3.294 13.761 1.00 48.44 164 LYS A O 1
ATOM 1306 N N . ALA A 1 165 ? -19.276 5.342 14.699 1.00 36.56 165 ALA A N 1
ATOM 1307 C CA . ALA A 1 165 ? -19.494 4.869 16.053 1.00 36.56 165 ALA A CA 1
ATOM 1308 C C . ALA A 1 165 ? -20.844 4.118 16.085 1.00 36.56 165 ALA A C 1
ATOM 1310 O O . ALA A 1 165 ? -21.792 4.603 15.455 1.00 36.56 165 ALA A O 1
ATOM 1311 N N . PRO A 1 166 ? -20.910 2.937 16.727 1.00 43.88 166 PRO A N 1
ATOM 1312 C CA . PRO A 1 166 ? -22.164 2.217 16.917 1.00 43.88 166 PRO A CA 1
ATOM 1313 C C . PRO A 1 166 ? -23.178 3.035 17.724 1.00 43.88 166 PRO A C 1
ATOM 1315 O O . PRO A 1 166 ? -22.748 3.861 18.566 1.00 43.88 166 PRO A O 1
#

pLDDT: mean 73.71, std 23.79, range [28.02, 97.31]

Foldseek 3Di:
DAPAPPDDDDDDDDDDDDDDDDPVPVVVVVVVVVPDPPPPDDDPPLLDDDAQFWKWFDDDQKIFIWGFHDQDSVQQKTWTQTAWIWGAPDDLVPLVRIDIDGCNVDHIYIFRNVRIDGDDCVSVVSNVVVVVVDDPPDDPCSHVVVVVVVVVCCVVCVVSVPRPDD